Protein AF-A0A7J2YMS9-F1 (afdb_monomer_lite)

Structure (mmCIF, N/CA/C/O backbone):
data_AF-A0A7J2YMS9-F1
#
_entry.id   AF-A0A7J2YMS9-F1
#
loop_
_atom_site.group_PDB
_atom_site.id
_atom_site.type_symbol
_atom_site.label_atom_id
_atom_site.label_alt_id
_atom_site.label_comp_id
_atom_site.label_asym_id
_atom_site.label_entity_id
_atom_site.label_seq_id
_atom_site.pdbx_PDB_ins_code
_atom_site.Cartn_x
_atom_site.Cartn_y
_atom_site.Cartn_z
_atom_site.occupancy
_atom_site.B_iso_or_equiv
_atom_site.auth_seq_id
_atom_site.auth_comp_id
_atom_site.auth_asym_id
_atom_site.auth_atom_id
_atom_site.pdbx_PDB_model_num
ATOM 1 N N . MET A 1 1 ? 7.167 8.907 -33.350 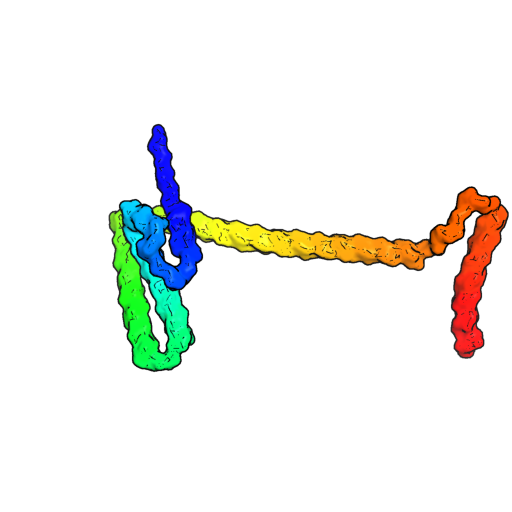1.00 38.47 1 MET A N 1
ATOM 2 C CA . MET A 1 1 ? 6.915 8.055 -32.159 1.00 38.47 1 MET A CA 1
ATOM 3 C C . MET A 1 1 ? 6.344 8.908 -31.026 1.00 38.47 1 MET A C 1
ATOM 5 O O . MET A 1 1 ? 7.063 9.754 -30.510 1.00 38.47 1 MET A O 1
ATOM 9 N N . LYS A 1 2 ? 5.068 8.740 -30.644 1.00 42.47 2 LYS A N 1
ATOM 10 C CA . LYS A 1 2 ? 4.496 9.436 -29.474 1.00 42.47 2 LYS A CA 1
ATOM 11 C C . LYS A 1 2 ? 5.100 8.821 -28.206 1.00 42.47 2 LYS A C 1
ATOM 13 O O . LYS A 1 2 ? 4.935 7.622 -27.982 1.00 42.47 2 LYS A O 1
ATOM 18 N N . ARG A 1 3 ? 5.837 9.604 -27.408 1.00 52.44 3 ARG A N 1
ATOM 19 C CA . ARG A 1 3 ? 6.336 9.159 -26.096 1.00 52.44 3 ARG A CA 1
ATOM 20 C C . ARG A 1 3 ? 5.114 8.767 -25.264 1.00 52.44 3 ARG A C 1
ATOM 22 O O . ARG A 1 3 ? 4.264 9.612 -25.010 1.00 52.44 3 ARG A O 1
ATOM 29 N N . LYS A 1 4 ? 4.982 7.490 -24.897 1.00 66.75 4 LYS A N 1
ATOM 30 C CA . LYS A 1 4 ? 3.948 7.070 -23.945 1.00 66.75 4 LYS A CA 1
ATOM 31 C C . LYS A 1 4 ? 4.252 7.778 -22.625 1.00 66.75 4 LYS A C 1
ATOM 33 O O . LYS A 1 4 ? 5.287 7.501 -22.024 1.00 66.75 4 LYS A O 1
ATOM 38 N N . THR A 1 5 ? 3.401 8.717 -22.223 1.00 75.62 5 THR A N 1
ATOM 39 C CA . THR A 1 5 ? 3.520 9.411 -20.938 1.00 75.62 5 THR A CA 1
ATOM 40 C C . THR A 1 5 ? 3.485 8.369 -19.819 1.00 75.62 5 THR A C 1
ATOM 42 O O . THR A 1 5 ? 2.554 7.568 -19.739 1.00 75.62 5 THR A O 1
ATOM 45 N N . ASP A 1 6 ? 4.532 8.317 -18.993 1.00 86.12 6 ASP A N 1
ATOM 46 C CA . ASP A 1 6 ? 4.606 7.389 -17.863 1.00 86.12 6 ASP A CA 1
ATOM 47 C C . ASP A 1 6 ? 3.892 8.002 -16.656 1.00 86.12 6 ASP A C 1
ATOM 49 O O . ASP A 1 6 ? 4.367 8.975 -16.073 1.00 86.12 6 ASP A O 1
ATOM 53 N N . TYR A 1 7 ? 2.751 7.427 -16.272 1.00 90.12 7 TYR A N 1
ATOM 54 C CA . TYR A 1 7 ? 1.953 7.912 -15.141 1.00 90.12 7 TYR A CA 1
ATOM 55 C C . TYR A 1 7 ? 2.359 7.294 -13.791 1.00 90.12 7 TYR A C 1
ATOM 57 O O . TYR A 1 7 ? 1.816 7.649 -12.742 1.00 90.12 7 TYR A O 1
ATOM 65 N N . TYR A 1 8 ? 3.339 6.384 -13.785 1.00 91.25 8 TYR A N 1
ATOM 66 C CA . TYR A 1 8 ? 3.826 5.751 -12.561 1.00 91.25 8 TYR A CA 1
ATOM 67 C C . TYR A 1 8 ? 4.356 6.734 -11.496 1.00 91.25 8 TYR A C 1
ATOM 69 O O . TYR A 1 8 ? 4.088 6.497 -10.315 1.00 91.25 8 TYR A O 1
ATOM 77 N N . PRO A 1 9 ? 5.078 7.826 -11.831 1.00 91.38 9 PRO A N 1
ATOM 78 C CA . PRO A 1 9 ? 5.561 8.771 -10.824 1.00 91.38 9 PRO A CA 1
ATOM 79 C C . PRO A 1 9 ? 4.428 9.386 -9.991 1.00 91.38 9 PRO A C 1
ATOM 81 O O . PRO A 1 9 ? 4.552 9.470 -8.769 1.00 91.38 9 PRO A O 1
ATOM 84 N N . TYR A 1 10 ? 3.304 9.730 -10.629 1.00 91.38 10 TYR A N 1
ATOM 85 C CA . TYR A 1 10 ? 2.108 10.256 -9.961 1.00 91.38 10 TYR A CA 1
ATOM 86 C C . TYR A 1 10 ? 1.499 9.208 -9.023 1.00 91.38 10 TYR A C 1
ATOM 88 O O . TYR A 1 10 ? 1.282 9.476 -7.842 1.00 91.38 10 TYR A O 1
ATOM 96 N N . TYR A 1 11 ? 1.345 7.967 -9.503 1.00 91.00 11 TYR A N 1
ATOM 97 C CA . TYR A 1 11 ? 0.901 6.837 -8.679 1.00 91.00 11 TYR A CA 1
ATOM 98 C C . TYR A 1 11 ? 1.803 6.618 -7.451 1.00 91.00 11 TYR A C 1
ATOM 100 O O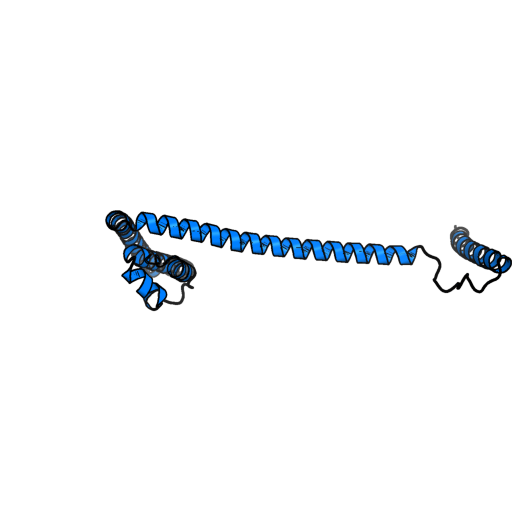 . TYR A 1 11 ? 1.316 6.443 -6.330 1.00 91.00 11 TYR A O 1
ATOM 108 N N . LYS A 1 12 ? 3.130 6.632 -7.644 1.00 91.56 12 LYS A N 1
ATOM 109 C CA . LYS A 1 12 ? 4.118 6.418 -6.576 1.00 91.56 12 LYS A CA 1
ATOM 110 C C . LYS A 1 12 ? 4.024 7.510 -5.513 1.00 91.56 12 LYS A C 1
ATOM 112 O O . LYS A 1 12 ? 4.019 7.182 -4.328 1.00 91.56 12 LYS A O 1
ATOM 117 N N . LYS A 1 13 ? 3.934 8.777 -5.929 1.00 90.81 13 LYS A N 1
ATOM 118 C CA . LYS A 1 13 ? 3.797 9.925 -5.023 1.00 90.81 13 LYS A CA 1
ATOM 119 C C . LYS A 1 13 ? 2.515 9.842 -4.197 1.00 90.81 13 LYS A C 1
ATOM 121 O O . LYS A 1 13 ? 2.601 9.865 -2.974 1.00 90.81 13 LYS A O 1
ATOM 126 N N . LEU A 1 14 ? 1.364 9.620 -4.836 1.00 89.94 14 LEU A N 1
ATOM 127 C CA . LEU A 1 14 ? 0.078 9.502 -4.136 1.00 89.94 14 LEU A CA 1
ATOM 128 C C . LEU A 1 14 ? 0.049 8.328 -3.152 1.00 89.94 14 LEU A C 1
ATOM 130 O O . LEU A 1 14 ? -0.497 8.437 -2.061 1.00 89.94 14 LEU A O 1
ATOM 134 N N . THR A 1 15 ? 0.681 7.205 -3.503 1.00 87.81 15 THR A N 1
ATOM 135 C CA . THR A 1 15 ? 0.732 6.029 -2.619 1.00 87.81 15 THR A CA 1
ATOM 136 C C . THR A 1 15 ? 1.608 6.260 -1.379 1.00 87.81 15 THR A C 1
ATOM 138 O O . THR A 1 15 ? 1.362 5.647 -0.338 1.00 87.81 15 THR A O 1
ATOM 141 N N . LYS A 1 16 ? 2.634 7.118 -1.484 1.00 86.50 16 LYS A N 1
ATOM 142 C CA . LYS A 1 16 ? 3.537 7.484 -0.378 1.00 86.50 16 LYS A CA 1
ATOM 143 C C . LYS A 1 16 ? 3.064 8.706 0.418 1.00 86.50 16 LYS A C 1
ATOM 145 O O . LYS A 1 16 ? 3.671 9.005 1.441 1.00 86.50 16 LYS A O 1
ATOM 150 N N . MET A 1 17 ? 2.031 9.408 -0.043 1.00 83.31 17 MET A N 1
ATOM 151 C CA . MET A 1 17 ? 1.557 10.638 0.582 1.00 83.31 17 MET A CA 1
ATOM 152 C C . MET A 1 17 ? 1.066 10.379 2.012 1.00 83.31 17 MET A C 1
ATOM 154 O O . MET A 1 17 ? 0.408 9.373 2.295 1.00 83.31 17 MET A O 1
ATOM 158 N N . THR A 1 18 ? 1.429 11.280 2.923 1.00 74.19 18 THR A N 1
ATOM 159 C CA . THR A 1 18 ? 1.058 11.215 4.339 1.00 74.19 18 THR A CA 1
ATOM 160 C C . THR A 1 18 ? -0.454 11.376 4.508 1.00 74.19 18 THR A C 1
ATOM 162 O O . THR A 1 18 ? -1.086 12.136 3.779 1.00 74.19 18 THR A O 1
ATOM 165 N N . LEU A 1 19 ? -1.030 10.692 5.503 1.00 73.31 19 LEU A N 1
ATOM 166 C CA . LEU A 1 19 ? -2.477 10.653 5.780 1.00 73.31 19 LEU A CA 1
ATOM 167 C C . LEU A 1 19 ? -3.101 12.008 6.167 1.00 73.31 19 LEU A C 1
ATOM 169 O O . LEU A 1 19 ? -4.320 12.092 6.302 1.00 73.31 19 LEU A O 1
ATOM 173 N N . GLU A 1 20 ? -2.281 13.033 6.391 1.00 70.12 20 GLU A N 1
ATOM 174 C CA . GLU A 1 20 ? -2.711 14.356 6.852 1.00 70.12 20 GLU A CA 1
ATOM 175 C C . GLU A 1 20 ? -3.385 15.179 5.756 1.00 70.12 20 GLU A C 1
ATOM 177 O O . GLU A 1 20 ? -4.313 15.929 6.049 1.00 70.12 20 GLU A O 1
ATOM 182 N N . LYS A 1 21 ? -2.957 15.023 4.498 1.00 73.06 21 LYS A N 1
ATOM 183 C CA . LYS A 1 21 ? -3.503 15.787 3.374 1.00 73.06 21 LYS A CA 1
ATOM 184 C C . LYS A 1 21 ? -4.469 14.929 2.558 1.00 73.06 21 LYS A C 1
ATOM 186 O O . LYS A 1 21 ? -4.114 13.797 2.206 1.00 73.06 21 LYS A O 1
ATOM 191 N N . PRO A 1 22 ? -5.676 15.428 2.242 1.00 76.75 22 PRO A N 1
ATOM 192 C CA . PRO A 1 22 ? -6.580 14.717 1.356 1.00 76.75 22 PRO A CA 1
ATOM 193 C C . PRO A 1 22 ? -5.929 14.599 -0.034 1.00 76.75 22 PRO A C 1
ATOM 195 O O . PRO A 1 22 ? -5.393 15.577 -0.555 1.00 76.75 22 PRO A O 1
ATOM 198 N N . PRO A 1 23 ? -5.943 13.407 -0.655 1.00 77.06 23 PRO A N 1
ATOM 199 C CA . PRO A 1 23 ? -5.254 13.191 -1.923 1.00 77.06 23 PRO A CA 1
ATOM 200 C C . PRO A 1 23 ? -5.847 14.010 -3.078 1.00 77.06 23 PRO A C 1
ATOM 202 O O . PRO A 1 23 ? -5.141 14.252 -4.044 1.00 77.06 23 PRO A O 1
ATOM 205 N N . GLU A 1 24 ? -7.097 14.468 -2.976 1.00 79.69 24 GLU A N 1
ATOM 206 C CA . GLU A 1 24 ? -7.801 15.244 -4.012 1.00 79.69 24 GLU A CA 1
ATOM 207 C C . GLU A 1 24 ? -7.172 16.611 -4.302 1.00 79.69 24 GLU A C 1
ATOM 209 O O . GLU A 1 24 ? -7.251 17.114 -5.422 1.00 79.69 24 GLU A O 1
ATOM 214 N N . GLU A 1 25 ? -6.522 17.200 -3.299 1.00 80.69 25 GLU A N 1
ATOM 215 C CA . GLU A 1 25 ? -5.866 18.502 -3.419 1.00 80.69 25 GLU A CA 1
ATOM 216 C C . GLU A 1 25 ? -4.529 18.410 -4.164 1.00 80.69 25 GLU A C 1
ATOM 218 O O . GLU A 1 25 ? -4.022 19.420 -4.651 1.00 80.69 25 GLU A O 1
ATOM 223 N N . ALA A 1 26 ? -3.955 17.208 -4.283 1.00 86.12 26 ALA A N 1
ATOM 224 C CA . ALA A 1 26 ? -2.677 17.005 -4.946 1.00 86.12 26 ALA A CA 1
ATOM 225 C C . ALA A 1 26 ? -2.816 17.108 -6.471 1.00 86.12 26 ALA A C 1
ATOM 227 O O . ALA A 1 26 ? -3.663 16.455 -7.086 1.00 86.12 26 ALA A O 1
ATOM 228 N N . ASP A 1 27 ? -1.917 17.847 -7.116 1.00 88.50 27 ASP A N 1
ATOM 229 C CA . ASP A 1 27 ? -1.880 17.920 -8.580 1.00 88.50 27 ASP A CA 1
ATOM 230 C C . ASP A 1 27 ? -1.601 16.548 -9.204 1.00 88.50 27 ASP A C 1
ATOM 232 O O . ASP A 1 27 ? -2.134 16.214 -10.264 1.00 88.50 27 ASP A O 1
ATOM 236 N N . GLU A 1 28 ? -0.851 15.689 -8.503 1.00 89.81 28 GLU A N 1
ATOM 237 C CA . GLU A 1 28 ? -0.659 14.304 -8.916 1.00 89.81 28 GLU A CA 1
ATOM 238 C C . GLU A 1 28 ? -1.969 13.515 -8.997 1.00 89.81 28 GLU A C 1
ATOM 240 O O . GLU A 1 28 ? -2.093 12.640 -9.858 1.00 89.81 28 GLU A O 1
ATOM 245 N N . TYR A 1 29 ? -2.941 13.816 -8.132 1.00 90.88 29 TYR A N 1
ATOM 246 C CA . TYR A 1 29 ? -4.256 13.183 -8.169 1.00 90.88 29 TYR A CA 1
ATOM 247 C C . TYR A 1 29 ? -5.045 13.646 -9.378 1.00 90.88 29 TYR A C 1
ATOM 249 O O . TYR A 1 29 ? -5.560 12.801 -10.099 1.00 90.88 29 TYR A O 1
ATOM 257 N N . LYS A 1 30 ? -5.078 14.952 -9.658 1.00 91.81 30 LYS A N 1
ATOM 258 C CA . LYS A 1 30 ? -5.791 15.502 -10.822 1.00 91.81 30 LYS A CA 1
ATOM 259 C C . LYS A 1 30 ? -5.281 14.892 -12.127 1.00 91.81 30 LYS A C 1
ATOM 261 O O . LYS A 1 30 ? -6.071 14.414 -12.938 1.00 91.81 30 LYS A O 1
ATOM 266 N N . VAL A 1 31 ? -3.959 14.832 -12.295 1.00 91.69 31 VAL A N 1
ATOM 267 C CA . VAL A 1 31 ? -3.331 14.244 -13.489 1.00 91.69 31 VAL A CA 1
ATOM 268 C C . VAL A 1 31 ? -3.621 12.746 -13.589 1.00 91.69 31 VAL A C 1
ATOM 270 O O . VAL A 1 31 ? -3.938 12.246 -14.671 1.00 91.69 31 VAL A O 1
ATOM 273 N N . LEU A 1 32 ? -3.537 12.008 -12.477 1.00 91.44 32 LEU A N 1
ATOM 274 C CA . LEU A 1 32 ? -3.824 10.575 -12.489 1.00 91.44 32 LEU A CA 1
ATOM 275 C C . LEU A 1 32 ? -5.312 10.299 -12.732 1.00 91.44 32 LEU A C 1
ATOM 277 O O . LEU A 1 32 ? -5.627 9.389 -13.487 1.00 91.44 32 LEU A O 1
ATOM 281 N N . PHE A 1 33 ? -6.209 11.095 -12.155 1.00 93.00 33 PHE A N 1
ATOM 282 C CA . PHE A 1 33 ? -7.658 10.962 -12.289 1.00 93.00 33 PHE A CA 1
ATOM 283 C C . PHE A 1 33 ? -8.130 11.196 -13.725 1.00 93.00 33 PHE A C 1
ATOM 285 O O . PHE A 1 33 ? -8.978 10.460 -14.211 1.00 93.00 33 PHE A O 1
ATOM 292 N N . GLN A 1 34 ? -7.535 12.156 -14.439 1.00 92.31 34 GLN A N 1
ATOM 293 C CA . GLN A 1 34 ? -7.854 12.401 -15.851 1.00 92.31 34 GLN A CA 1
ATOM 294 C C . GLN A 1 34 ? -7.561 11.199 -16.762 1.00 92.31 34 GLN A C 1
ATOM 296 O O . GLN A 1 34 ? -8.220 11.030 -17.782 1.00 92.31 34 GLN A O 1
ATOM 301 N N . ASN A 1 35 ? -6.561 10.381 -16.419 1.00 91.00 35 ASN A N 1
ATOM 302 C CA . ASN A 1 35 ? -6.080 9.295 -17.281 1.00 91.00 35 ASN A CA 1
ATOM 303 C C . ASN A 1 35 ? -6.480 7.899 -16.776 1.00 91.00 35 ASN A C 1
ATOM 305 O O . ASN A 1 35 ? -6.650 6.982 -17.574 1.00 91.00 35 ASN A O 1
ATOM 309 N N . TYR A 1 36 ? -6.595 7.740 -15.458 1.00 91.94 36 TYR A N 1
ATOM 310 C CA . TYR A 1 36 ? -6.933 6.503 -14.756 1.00 91.94 36 TYR A CA 1
ATOM 311 C C . TYR A 1 36 ? -7.843 6.809 -13.548 1.00 91.94 36 TYR A C 1
ATOM 313 O O . TYR A 1 36 ? -7.398 6.703 -12.392 1.00 91.94 36 TYR A O 1
ATOM 321 N N . PRO A 1 37 ? -9.097 7.239 -13.786 1.00 92.56 37 PRO A N 1
ATOM 322 C CA . PRO A 1 37 ? -10.027 7.657 -12.737 1.00 92.56 37 PRO A CA 1
ATOM 323 C C . PRO A 1 37 ? -10.260 6.579 -11.675 1.00 92.56 37 PRO A C 1
ATOM 325 O O . PRO A 1 37 ? -10.228 6.880 -10.480 1.00 92.56 37 PRO A O 1
ATOM 328 N N . CYS A 1 38 ? -10.407 5.310 -12.068 1.00 93.06 38 CYS A N 1
ATOM 329 C CA . CYS A 1 38 ? -10.688 4.238 -11.110 1.00 93.06 38 CYS A CA 1
ATOM 330 C C . CYS A 1 38 ? -9.454 3.887 -10.258 1.00 93.06 38 CYS A C 1
ATOM 332 O O . CYS A 1 38 ? -9.560 3.495 -9.087 1.00 93.06 38 CYS A O 1
ATOM 334 N N . ILE A 1 39 ? -8.240 4.006 -10.811 1.00 92.81 39 ILE A N 1
ATOM 335 C CA . ILE A 1 39 ? -7.000 3.899 -10.026 1.00 92.81 39 ILE A CA 1
ATOM 336 C C . ILE A 1 39 ? -6.914 5.039 -9.011 1.00 92.81 39 ILE A C 1
ATOM 338 O O . ILE A 1 39 ? -6.628 4.758 -7.843 1.00 92.81 39 ILE A O 1
ATOM 342 N N . ALA A 1 40 ? -7.165 6.280 -9.430 1.00 92.69 40 ALA A N 1
ATOM 343 C CA . ALA A 1 40 ? -7.102 7.452 -8.562 1.00 92.69 40 ALA A CA 1
ATOM 344 C C . ALA A 1 40 ? -8.105 7.354 -7.397 1.00 92.69 40 ALA A C 1
ATOM 346 O O . ALA A 1 40 ? -7.695 7.417 -6.234 1.00 92.69 40 ALA A O 1
ATOM 347 N N . GLU A 1 41 ? -9.378 7.063 -7.680 1.00 93.81 41 GLU A N 1
ATOM 348 C CA . GLU A 1 41 ? -10.412 6.874 -6.650 1.00 93.81 41 GLU A CA 1
ATOM 349 C C . GLU A 1 41 ? -10.075 5.720 -5.700 1.00 93.81 41 GLU A C 1
ATOM 351 O O . GLU A 1 41 ? -10.159 5.830 -4.475 1.00 93.81 41 GLU A O 1
ATOM 356 N N . SER A 1 42 ? -9.556 4.610 -6.224 1.00 93.25 42 SER A N 1
ATOM 357 C CA . SER A 1 42 ? -9.120 3.513 -5.362 1.00 93.25 42 SER A CA 1
ATOM 358 C C . SER A 1 42 ? -7.962 3.882 -4.430 1.00 93.25 42 SER A C 1
ATOM 360 O O . SER A 1 42 ? -7.858 3.291 -3.350 1.00 93.25 42 SER A O 1
ATOM 362 N N . ILE A 1 43 ? -7.068 4.792 -4.827 1.00 92.38 43 ILE A N 1
ATOM 363 C CA . ILE A 1 43 ? -6.007 5.299 -3.946 1.00 92.38 43 ILE A CA 1
ATOM 364 C C . ILE A 1 43 ? -6.627 6.152 -2.842 1.00 92.38 43 ILE A C 1
ATOM 366 O O . ILE A 1 43 ? -6.353 5.892 -1.670 1.00 92.38 43 ILE A O 1
ATOM 370 N N . LYS A 1 44 ? -7.517 7.085 -3.195 1.00 92.62 44 LYS A N 1
ATOM 371 C CA . LYS A 1 44 ? -8.254 7.925 -2.243 1.00 92.62 44 LYS A CA 1
ATOM 372 C C . LYS A 1 44 ? -8.987 7.094 -1.189 1.00 92.62 44 LYS A C 1
ATOM 374 O O . LYS A 1 44 ? -8.722 7.250 0.003 1.00 92.62 44 LYS A O 1
ATOM 379 N N . LEU A 1 45 ? -9.797 6.127 -1.618 1.00 93.44 45 LEU A N 1
ATOM 380 C CA . LEU A 1 45 ? -10.547 5.241 -0.720 1.00 93.44 45 LEU A CA 1
ATOM 381 C C . LEU A 1 45 ? -9.632 4.427 0.213 1.00 93.44 45 LEU A C 1
ATOM 383 O O . LEU A 1 45 ? -9.962 4.187 1.375 1.00 93.44 45 LEU A O 1
ATOM 387 N N . LYS A 1 46 ? -8.452 3.999 -0.258 1.00 92.75 46 LYS A N 1
ATOM 388 C CA . LYS A 1 46 ? -7.467 3.306 0.595 1.00 92.75 46 LYS A CA 1
ATOM 389 C C . LYS A 1 46 ? -6.837 4.239 1.626 1.00 92.75 46 LYS A C 1
ATOM 391 O O . LYS A 1 46 ? -6.585 3.801 2.748 1.00 92.75 46 LYS A O 1
ATOM 396 N N . THR A 1 47 ? -6.562 5.486 1.260 1.00 91.50 47 THR A N 1
ATOM 397 C CA . THR A 1 47 ? -6.033 6.506 2.174 1.00 91.50 47 THR A CA 1
ATOM 398 C C . THR A 1 47 ? -7.055 6.835 3.258 1.00 91.50 47 THR A C 1
ATOM 400 O O . THR A 1 47 ? -6.723 6.815 4.443 1.00 91.50 47 THR A O 1
ATOM 403 N N . GLU A 1 48 ? -8.319 7.018 2.883 1.00 92.00 48 GLU A N 1
ATOM 404 C CA . GLU A 1 48 ? -9.411 7.255 3.829 1.00 92.00 48 GLU A CA 1
ATOM 405 C C . GLU A 1 48 ? -9.623 6.062 4.772 1.00 92.00 48 GLU A C 1
ATOM 407 O O . GLU A 1 48 ? -9.713 6.228 5.989 1.00 92.00 48 GLU A O 1
ATOM 412 N N . MET A 1 49 ? -9.571 4.835 4.244 1.00 93.44 49 MET A N 1
ATOM 413 C CA . MET A 1 49 ? -9.609 3.620 5.058 1.00 93.44 49 MET A CA 1
ATOM 414 C C . MET A 1 49 ? -8.469 3.571 6.088 1.00 93.44 49 MET A C 1
ATOM 416 O O . MET A 1 49 ? -8.679 3.163 7.231 1.00 93.44 49 MET A O 1
ATOM 420 N N . LYS A 1 50 ? -7.246 3.975 5.721 1.00 92.31 50 LYS A N 1
ATOM 421 C CA . LYS A 1 50 ? -6.127 4.065 6.674 1.00 92.31 50 LYS A CA 1
ATOM 422 C C . LYS A 1 50 ? -6.387 5.128 7.745 1.00 92.31 50 LYS A C 1
ATOM 424 O O . LYS A 1 50 ? -6.181 4.846 8.921 1.00 92.31 50 LYS A O 1
ATOM 429 N N . ARG A 1 51 ? -6.903 6.302 7.363 1.00 91.62 51 ARG A N 1
ATOM 430 C CA . ARG A 1 51 ? -7.271 7.376 8.302 1.00 91.62 51 ARG A CA 1
ATOM 431 C C . ARG A 1 51 ? -8.329 6.914 9.308 1.00 91.62 51 ARG A C 1
ATOM 433 O O . ARG A 1 51 ? -8.174 7.150 10.504 1.00 91.62 51 ARG A O 1
ATOM 440 N N . LEU A 1 52 ? -9.369 6.214 8.851 1.00 92.38 52 LEU A N 1
ATOM 441 C CA . LEU A 1 52 ? -10.391 5.643 9.734 1.00 92.38 52 LEU A CA 1
ATOM 442 C C . LEU A 1 52 ? -9.825 4.560 10.658 1.00 92.38 52 LEU A C 1
ATOM 444 O O . LEU A 1 52 ? -10.211 4.513 11.822 1.00 92.38 52 LEU A O 1
ATOM 448 N N . ASN A 1 53 ? -8.888 3.730 10.185 1.00 92.94 53 ASN A N 1
ATOM 449 C CA . ASN A 1 53 ? -8.205 2.754 11.040 1.00 92.94 53 ASN A CA 1
ATOM 450 C C . ASN A 1 53 ? -7.401 3.427 12.161 1.00 92.94 53 ASN A C 1
ATOM 452 O O . ASN A 1 53 ? -7.486 2.987 13.304 1.00 92.94 53 ASN A O 1
ATOM 456 N N . GLU A 1 54 ? -6.656 4.496 11.868 1.00 91.94 54 GLU A N 1
ATOM 457 C CA . GLU A 1 54 ? -5.936 5.253 12.904 1.00 91.94 54 GLU A CA 1
ATOM 458 C C . GLU A 1 54 ? -6.907 5.935 13.879 1.00 91.94 54 GLU A C 1
ATOM 460 O O . GLU A 1 54 ? -6.734 5.841 15.094 1.00 91.94 54 GLU A O 1
ATOM 465 N N . LYS A 1 55 ? -8.006 6.514 13.375 1.00 90.94 55 LYS A N 1
ATOM 466 C CA . LYS A 1 55 ? -9.071 7.080 14.220 1.00 90.94 55 LYS A CA 1
ATOM 467 C C . LYS A 1 55 ? -9.717 6.020 15.124 1.00 90.94 55 LYS A C 1
ATOM 469 O O . LYS A 1 55 ? -10.028 6.292 16.278 1.00 90.94 55 LYS A O 1
ATOM 474 N N . MET A 1 56 ? -9.894 4.794 14.633 1.00 92.12 56 MET A N 1
ATOM 475 C CA . MET A 1 56 ? -10.459 3.686 15.411 1.00 92.12 56 MET A CA 1
ATOM 476 C C . MET A 1 56 ? -9.560 3.276 16.587 1.00 92.12 56 MET A C 1
ATOM 478 O O . MET A 1 56 ? -10.073 2.854 17.624 1.00 92.12 56 MET A O 1
ATOM 482 N N . LYS A 1 57 ? -8.232 3.398 16.435 1.00 91.06 57 LYS A N 1
ATOM 483 C CA . LYS A 1 57 ? -7.262 3.115 17.504 1.00 91.06 57 LYS A CA 1
ATOM 484 C C . LYS A 1 57 ? -7.280 4.181 18.600 1.00 91.06 57 LYS A C 1
ATOM 486 O O . LYS A 1 57 ? -7.084 3.840 19.762 1.00 91.06 57 LYS A O 1
ATOM 491 N N . SER A 1 58 ? -7.502 5.449 18.246 1.00 90.56 58 SER A N 1
ATOM 492 C CA . SER A 1 58 ? -7.463 6.567 19.198 1.00 90.56 58 SER A CA 1
ATOM 493 C C . SER A 1 58 ? -8.784 6.799 19.937 1.00 90.56 58 SER A C 1
ATOM 495 O O . SER A 1 58 ? -8.782 7.221 21.094 1.00 90.56 58 SER A O 1
ATOM 497 N N . VAL A 1 59 ? -9.922 6.504 19.308 1.00 92.38 59 VAL A N 1
ATOM 498 C CA . VAL A 1 59 ? -11.246 6.690 19.914 1.00 92.38 59 VAL A CA 1
ATOM 499 C C . VAL A 1 59 ? -11.497 5.637 20.996 1.00 92.38 59 VAL A C 1
ATOM 501 O O . VAL A 1 59 ? -11.316 4.441 20.774 1.00 92.38 59 VAL A O 1
ATOM 504 N N . LYS A 1 60 ? -11.977 6.065 22.170 1.00 90.25 60 LYS A N 1
ATOM 505 C CA . LYS A 1 60 ? -12.410 5.167 23.260 1.00 90.25 60 LYS A CA 1
ATOM 506 C C . LYS A 1 60 ? -13.919 4.920 23.256 1.00 90.25 60 LYS A C 1
ATOM 508 O O . LYS A 1 60 ? -14.354 3.812 23.561 1.00 90.25 60 LYS A O 1
ATOM 513 N N . ASP A 1 61 ? -14.678 5.921 22.831 1.00 94.75 61 ASP A N 1
ATOM 514 C CA . ASP A 1 61 ? -16.134 5.954 22.867 1.00 94.75 61 ASP A CA 1
ATOM 515 C C . ASP A 1 61 ? -16.810 4.950 21.904 1.00 94.75 61 ASP A C 1
ATOM 517 O O . ASP A 1 61 ? -16.440 4.811 20.733 1.00 94.75 61 ASP A O 1
ATOM 521 N N . ARG A 1 62 ? -17.813 4.223 22.412 1.00 90.19 62 ARG A N 1
ATOM 522 C CA . ARG A 1 62 ? -1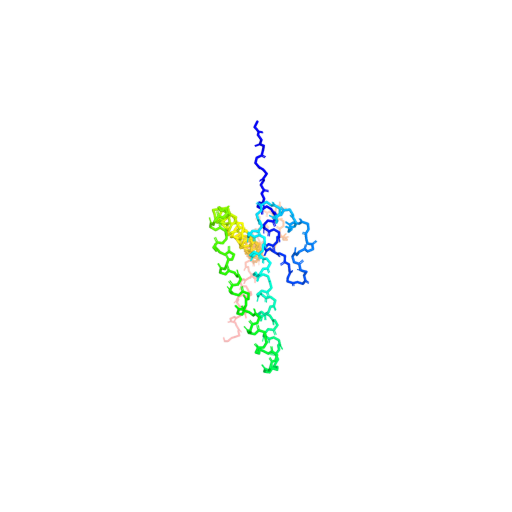8.462 3.092 21.724 1.00 90.19 62 ARG A CA 1
ATOM 523 C C . ARG A 1 62 ? -19.355 3.527 20.549 1.00 90.19 62 ARG A C 1
ATOM 525 O O . ARG A 1 62 ? -19.186 2.944 19.473 1.00 90.19 62 ARG A O 1
ATOM 532 N N . PRO A 1 63 ? -20.266 4.513 20.679 1.00 91.62 63 PRO A N 1
ATOM 533 C CA . PRO A 1 63 ? -21.034 5.031 19.547 1.00 91.62 63 PRO A CA 1
ATOM 534 C C . PRO A 1 63 ? -20.138 5.578 18.431 1.00 91.62 63 PRO A C 1
ATOM 536 O O . PRO A 1 63 ? -20.333 5.223 17.266 1.00 91.62 63 PRO A O 1
ATOM 539 N N . THR A 1 64 ? -19.088 6.329 18.770 1.00 90.94 64 THR A N 1
ATOM 540 C CA . THR A 1 64 ? -18.131 6.836 17.773 1.00 90.94 64 THR A CA 1
ATOM 541 C C . THR A 1 64 ? -17.403 5.697 17.039 1.00 90.94 64 THR A C 1
ATOM 543 O O . THR A 1 64 ? -17.275 5.722 15.813 1.00 90.94 64 THR A O 1
ATOM 546 N N . LYS A 1 65 ? -16.991 4.630 17.743 1.00 92.62 65 LYS A N 1
ATOM 547 C CA . LYS A 1 65 ? -16.422 3.420 17.110 1.00 92.62 65 LYS A CA 1
ATOM 548 C C . LYS A 1 65 ? -17.395 2.735 16.154 1.00 92.62 65 LYS A C 1
ATOM 550 O O . LYS A 1 65 ? -16.985 2.262 15.093 1.00 92.62 65 LYS A O 1
ATOM 555 N N . PHE A 1 66 ? -18.674 2.654 16.518 1.00 94.06 66 PHE A N 1
ATOM 556 C CA . PHE A 1 66 ? -19.688 2.047 15.658 1.00 94.06 66 PHE A CA 1
ATOM 557 C C . PHE A 1 66 ? -19.876 2.844 14.361 1.00 94.06 66 PHE A C 1
ATOM 559 O O . PHE A 1 66 ? -19.900 2.253 13.279 1.00 94.06 66 PHE A O 1
ATOM 566 N N . GLN A 1 67 ? -19.919 4.177 14.451 1.00 94.56 67 GLN A N 1
ATOM 567 C CA . GLN A 1 67 ? -19.971 5.057 13.281 1.00 94.56 67 GLN A CA 1
ATOM 568 C C . GLN A 1 67 ? -18.749 4.862 12.374 1.00 94.56 67 GLN A C 1
ATOM 570 O O . GLN A 1 67 ? -18.910 4.623 11.179 1.00 94.56 67 GLN A O 1
ATOM 575 N N . ILE A 1 68 ? -17.536 4.848 12.941 1.00 94.06 68 ILE A N 1
ATOM 576 C CA . ILE A 1 68 ? -16.299 4.595 12.182 1.00 94.06 68 ILE A CA 1
ATOM 577 C C . ILE A 1 68 ? -16.366 3.240 11.466 1.00 94.06 68 ILE A C 1
ATOM 579 O O . ILE A 1 68 ? -16.059 3.151 10.279 1.00 94.06 68 ILE A O 1
ATOM 583 N N . LYS A 1 69 ? -16.829 2.184 12.146 1.00 94.44 69 LYS A N 1
ATOM 584 C CA . LYS A 1 69 ? -16.981 0.851 11.543 1.00 94.44 69 LYS A CA 1
ATOM 585 C C . LYS A 1 69 ? -17.983 0.850 10.383 1.00 94.44 69 LYS A C 1
ATOM 587 O O . LYS A 1 69 ? -17.750 0.173 9.379 1.00 94.44 69 LYS A O 1
ATOM 592 N N . ARG A 1 70 ? -19.079 1.607 10.495 1.00 95.81 70 ARG A N 1
ATOM 593 C CA . ARG A 1 70 ? -20.068 1.766 9.419 1.00 95.81 70 ARG A CA 1
ATOM 594 C C . ARG A 1 70 ? -19.449 2.449 8.199 1.00 95.81 70 ARG A C 1
ATOM 596 O O . ARG A 1 70 ? -19.611 1.937 7.093 1.00 95.81 70 ARG A O 1
ATOM 603 N N . GLU A 1 71 ? -18.695 3.527 8.398 1.00 96.00 71 GLU A N 1
ATOM 604 C CA . GLU A 1 71 ? -17.987 4.220 7.312 1.00 96.00 71 GLU A CA 1
ATOM 605 C C . GLU A 1 71 ? -16.931 3.323 6.652 1.00 96.00 71 GLU A C 1
ATOM 607 O O . GLU A 1 71 ? -16.907 3.180 5.430 1.00 96.00 71 GLU A O 1
ATOM 612 N N . MET A 1 72 ? -16.141 2.587 7.438 1.00 95.94 72 MET A N 1
ATOM 613 C CA . MET A 1 72 ? -15.197 1.602 6.897 1.00 95.94 72 MET A CA 1
ATOM 614 C C . MET A 1 72 ? -15.894 0.546 6.027 1.00 95.94 72 MET A C 1
ATOM 616 O O . MET A 1 72 ? -15.352 0.128 5.002 1.00 95.94 72 MET A O 1
ATOM 620 N N . ASN A 1 73 ? -17.091 0.094 6.411 1.00 96.50 73 ASN A N 1
ATOM 621 C CA . ASN A 1 73 ? -17.858 -0.865 5.617 1.00 96.50 73 ASN A CA 1
ATOM 622 C C . ASN A 1 73 ? -18.376 -0.257 4.305 1.00 96.50 73 ASN A C 1
ATOM 624 O O . ASN A 1 73 ? -18.315 -0.933 3.276 1.00 96.50 73 ASN A O 1
ATOM 628 N N . LYS A 1 74 ? -18.811 1.010 4.307 1.00 96.56 74 LYS A N 1
ATOM 629 C CA . LYS A 1 74 ? -19.169 1.732 3.074 1.00 96.56 74 LYS A CA 1
ATOM 630 C C . LYS A 1 74 ? -17.970 1.837 2.131 1.00 96.56 74 LYS A C 1
ATOM 632 O O . LYS A 1 74 ? -18.072 1.440 0.973 1.00 96.56 74 LYS A O 1
ATOM 637 N N . ILE A 1 75 ? -16.806 2.241 2.644 1.00 95.88 75 ILE A N 1
ATOM 638 C CA . ILE A 1 75 ? -15.570 2.330 1.853 1.00 95.88 75 ILE A CA 1
ATOM 639 C C . ILE A 1 75 ? -15.177 0.962 1.279 1.00 95.88 75 ILE A C 1
ATOM 641 O O . ILE A 1 75 ? -14.763 0.874 0.125 1.00 95.88 75 ILE A O 1
ATOM 645 N N . LYS A 1 76 ? -15.346 -0.139 2.029 1.00 96.25 76 LYS A N 1
ATOM 646 C CA . LYS A 1 76 ? -15.124 -1.498 1.489 1.00 96.25 76 LYS A CA 1
ATOM 647 C C . LYS A 1 76 ? -16.042 -1.806 0.310 1.00 96.25 76 LYS A C 1
ATOM 649 O O . LYS A 1 76 ? -15.581 -2.403 -0.660 1.00 96.25 76 LYS A O 1
ATOM 654 N N . ALA A 1 77 ? -17.318 -1.435 0.393 1.00 95.88 77 ALA A N 1
ATOM 655 C CA . ALA A 1 77 ? -18.260 -1.634 -0.704 1.00 95.88 77 ALA A CA 1
ATOM 656 C C . ALA A 1 77 ? -17.862 -0.803 -1.936 1.00 95.88 77 ALA A C 1
ATOM 658 O O . ALA A 1 77 ? -17.815 -1.340 -3.042 1.00 95.88 77 ALA A O 1
ATOM 659 N N . MET A 1 78 ? -17.469 0.459 -1.739 1.00 95.62 78 MET A N 1
ATOM 660 C CA . MET A 1 78 ? -16.963 1.318 -2.816 1.00 95.62 78 MET A CA 1
ATOM 661 C C . MET A 1 78 ? -15.691 0.748 -3.451 1.00 95.62 78 MET A C 1
ATOM 663 O O . MET A 1 78 ? -15.610 0.645 -4.667 1.00 95.62 78 MET A O 1
ATOM 667 N N . LEU A 1 79 ? -14.736 0.259 -2.655 1.00 94.44 79 LEU A N 1
ATOM 668 C CA . LEU A 1 79 ? -13.523 -0.386 -3.170 1.00 94.44 79 LEU A CA 1
A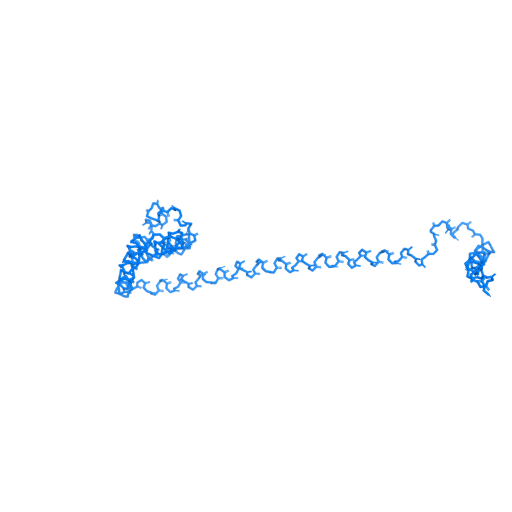TOM 669 C C . LEU A 1 79 ? -13.814 -1.641 -4.002 1.00 94.44 79 LEU A C 1
ATOM 671 O O . LEU A 1 79 ? -13.097 -1.907 -4.967 1.00 94.44 79 LEU A O 1
ATOM 675 N N . LYS A 1 80 ? -14.846 -2.418 -3.644 1.00 94.19 80 LYS A N 1
ATOM 676 C CA . LYS A 1 80 ? -15.297 -3.549 -4.468 1.00 94.19 80 LYS A CA 1
ATOM 677 C C . LYS A 1 80 ? -15.840 -3.058 -5.808 1.00 94.19 80 LYS A C 1
ATOM 679 O O . LYS A 1 80 ? -15.429 -3.585 -6.838 1.00 94.19 80 LYS A O 1
ATOM 684 N N . ARG A 1 81 ? -16.696 -2.031 -5.796 1.00 94.06 81 ARG A N 1
ATOM 685 C CA . ARG A 1 81 ? -17.236 -1.402 -7.011 1.00 94.06 81 ARG A CA 1
ATOM 686 C C . ARG A 1 81 ? -16.120 -0.869 -7.912 1.00 94.06 81 ARG A C 1
ATOM 688 O O . ARG A 1 81 ? -16.090 -1.214 -9.087 1.00 94.06 81 ARG A O 1
ATOM 695 N N . GLU A 1 82 ? -15.154 -0.143 -7.354 1.00 92.19 82 GLU A N 1
ATOM 696 C CA . GLU A 1 82 ? -13.974 0.335 -8.090 1.00 92.19 82 GLU A CA 1
ATOM 697 C C . GLU A 1 82 ? -13.145 -0.812 -8.673 1.00 92.19 82 GLU A C 1
ATOM 699 O O . GLU A 1 82 ? -12.594 -0.705 -9.765 1.00 92.19 82 GLU A O 1
ATOM 704 N N . GLY A 1 83 ? -13.061 -1.946 -7.973 1.00 90.62 83 GLY A N 1
ATOM 705 C CA . GLY A 1 83 ? -12.423 -3.152 -8.497 1.00 90.62 83 GLY A CA 1
ATOM 706 C C . GLY A 1 83 ? -13.064 -3.645 -9.796 1.00 90.62 83 GLY A C 1
ATOM 707 O O . GLY A 1 83 ? -12.341 -4.002 -10.726 1.00 90.62 83 GLY A O 1
ATOM 708 N N . ILE A 1 84 ? -14.397 -3.622 -9.866 1.00 93.56 84 ILE A N 1
ATOM 709 C CA . ILE A 1 84 ? -15.169 -3.997 -11.058 1.00 93.56 84 ILE A CA 1
ATOM 710 C C . ILE A 1 84 ? -14.977 -2.948 -12.157 1.00 93.56 84 ILE A C 1
ATOM 712 O O . ILE A 1 84 ? -14.639 -3.297 -13.286 1.00 93.56 84 ILE A O 1
ATOM 716 N N . LEU A 1 85 ? -15.098 -1.659 -11.824 1.00 92.06 85 LEU A N 1
ATOM 717 C CA . LEU A 1 85 ? -14.920 -0.567 -12.786 1.00 92.06 85 LEU A CA 1
ATOM 718 C C . LEU A 1 85 ? -13.531 -0.602 -13.438 1.00 92.06 85 LEU A C 1
ATOM 720 O O . LEU A 1 85 ? -13.418 -0.527 -14.656 1.00 92.06 85 LEU A O 1
ATOM 724 N N . LYS A 1 86 ? -12.469 -0.865 -12.674 1.00 92.50 86 LYS A N 1
ATOM 725 C CA . LYS A 1 86 ? -11.114 -1.044 -13.229 1.00 92.50 86 LYS A CA 1
ATOM 726 C C . LYS A 1 86 ? -10.994 -2.184 -14.230 1.00 92.50 86 LYS A C 1
ATOM 728 O O . LYS A 1 86 ? -10.107 -2.147 -15.083 1.00 92.50 86 LYS A O 1
ATOM 733 N N . GLN A 1 87 ? -11.780 -3.246 -14.070 1.00 91.44 87 GLN A N 1
ATOM 734 C CA . GLN A 1 87 ? -11.788 -4.347 -15.029 1.00 91.44 87 GLN A CA 1
ATOM 735 C C . GLN A 1 87 ? -12.486 -3.914 -16.316 1.00 91.44 87 GLN A C 1
ATOM 737 O O . GLN A 1 87 ? -11.927 -4.126 -17.388 1.00 91.44 87 GLN A O 1
ATOM 742 N N . LEU A 1 88 ? -13.632 -3.239 -16.195 1.00 91.19 88 LEU A N 1
ATOM 743 C CA . LEU A 1 88 ? -14.402 -2.720 -17.328 1.00 91.19 88 LEU A CA 1
ATOM 744 C C . LEU A 1 88 ? -13.620 -1.669 -18.131 1.00 91.19 88 LEU A C 1
ATOM 746 O O . LEU A 1 88 ? -13.566 -1.745 -19.353 1.00 91.19 88 LEU A O 1
ATOM 750 N N . HIS A 1 89 ? -12.937 -0.745 -17.453 1.00 88.62 89 HIS A N 1
ATOM 751 C CA . HIS A 1 89 ? -12.129 0.308 -18.080 1.00 88.62 89 HIS A CA 1
ATOM 752 C C . HIS A 1 89 ? -10.713 -0.149 -18.479 1.00 88.62 89 HIS A C 1
ATOM 754 O O . HIS A 1 89 ? -9.909 0.645 -18.960 1.00 88.62 89 HIS A O 1
ATOM 760 N N . GLY A 1 90 ? -10.349 -1.418 -18.253 1.00 88.56 90 GLY A N 1
ATOM 761 C CA . GLY A 1 90 ? -9.022 -1.953 -18.588 1.00 88.56 90 GLY A CA 1
ATOM 762 C C . GLY A 1 90 ? -7.865 -1.454 -17.704 1.00 88.56 90 GLY A C 1
ATOM 763 O O . GLY A 1 90 ? -6.733 -1.932 -17.835 1.00 88.56 90 GLY A O 1
ATOM 764 N N . GLU A 1 91 ? -8.131 -0.568 -16.742 1.00 91.94 91 GLU A N 1
ATOM 765 C CA . GLU A 1 91 ? -7.144 -0.015 -15.807 1.00 91.94 91 GLU A CA 1
ATOM 766 C C . GLU A 1 91 ? -6.515 -1.075 -14.890 1.00 91.94 91 GLU A C 1
ATOM 768 O O . GLU A 1 91 ? -5.412 -0.891 -14.373 1.00 91.94 91 GLU A O 1
ATOM 773 N N . SER A 1 92 ? -7.171 -2.228 -14.714 1.00 89.94 92 SER A N 1
ATOM 774 C CA . SER A 1 92 ? -6.674 -3.336 -13.887 1.00 89.94 92 SER A CA 1
ATOM 775 C C . SER A 1 92 ? -5.264 -3.795 -14.288 1.00 89.94 92 SER A C 1
ATOM 777 O O . SER A 1 92 ? -4.425 -4.076 -13.425 1.00 89.94 92 SER A O 1
ATOM 779 N N . LYS A 1 93 ? -4.965 -3.843 -15.595 1.00 91.50 93 LYS A N 1
ATOM 780 C CA . LYS A 1 93 ? -3.632 -4.223 -16.095 1.00 91.50 93 LYS A CA 1
ATOM 781 C C . LYS A 1 93 ? -2.589 -3.174 -15.709 1.00 91.50 93 LYS A C 1
ATOM 783 O O . LYS A 1 93 ? -1.520 -3.530 -15.212 1.00 91.50 93 LYS A O 1
ATOM 788 N N . GLN A 1 94 ? -2.930 -1.898 -15.860 1.00 91.31 94 GLN A N 1
ATOM 789 C CA . GLN A 1 94 ? -2.034 -0.795 -15.535 1.00 91.31 94 GLN A CA 1
ATOM 790 C C . GLN A 1 94 ? -1.766 -0.705 -14.027 1.00 91.31 94 GLN A C 1
ATOM 792 O O . GLN A 1 94 ? -0.613 -0.593 -13.611 1.00 91.31 94 GLN A O 1
ATOM 797 N N . GLU A 1 95 ? -2.794 -0.870 -13.188 1.00 92.25 95 GLU A N 1
ATOM 798 C CA . GLU A 1 95 ? -2.625 -0.889 -11.731 1.00 92.25 95 GLU A CA 1
ATOM 799 C C . GLU A 1 95 ? -1.696 -2.033 -11.290 1.00 92.25 95 GLU A C 1
ATOM 801 O O . GLU A 1 95 ? -0.882 -1.857 -10.382 1.00 92.25 95 GLU A O 1
ATOM 806 N N . LYS A 1 96 ? -1.772 -3.209 -11.932 1.00 92.38 96 LYS A N 1
ATOM 807 C CA . LYS A 1 96 ? -0.855 -4.330 -11.654 1.00 92.38 96 LYS A CA 1
ATOM 808 C C . LYS A 1 96 ? 0.594 -3.970 -11.984 1.00 92.38 96 LYS A C 1
ATOM 810 O O . LYS A 1 96 ? 1.479 -4.262 -11.177 1.00 92.38 96 LYS A O 1
ATOM 815 N N . VAL A 1 97 ? 0.839 -3.314 -13.120 1.00 93.31 97 VAL A N 1
ATOM 816 C CA . VAL A 1 97 ? 2.180 -2.842 -13.505 1.00 93.31 97 VAL A CA 1
ATOM 817 C C . VAL A 1 97 ? 2.703 -1.827 -12.489 1.00 93.31 97 VAL A C 1
ATOM 819 O O . VAL A 1 97 ? 3.805 -2.002 -11.963 1.00 93.31 97 VAL A O 1
ATOM 822 N N . PHE A 1 98 ? 1.896 -0.825 -12.133 1.00 93.31 98 PHE A N 1
ATOM 823 C CA . PHE A 1 98 ? 2.267 0.180 -11.135 1.00 93.31 98 PHE A CA 1
ATOM 824 C C . PHE A 1 98 ? 2.553 -0.436 -9.766 1.00 93.31 98 PHE A C 1
ATOM 826 O O . PHE A 1 98 ? 3.580 -0.135 -9.163 1.00 93.31 98 PHE A O 1
ATOM 833 N N . LYS A 1 99 ? 1.715 -1.364 -9.290 1.00 92.69 99 LYS A N 1
ATOM 834 C CA . LYS A 1 99 ? 1.945 -2.085 -8.027 1.00 92.69 99 LYS A CA 1
ATOM 835 C C . LYS A 1 99 ? 3.226 -2.907 -8.049 1.00 92.69 99 LYS A C 1
ATOM 837 O O . LYS A 1 99 ? 3.955 -2.907 -7.060 1.00 92.69 99 LYS A O 1
ATOM 842 N N . ARG A 1 100 ? 3.504 -3.617 -9.147 1.00 93.38 100 ARG A N 1
ATOM 843 C CA . ARG A 1 100 ? 4.734 -4.409 -9.285 1.00 93.38 100 ARG A CA 1
ATOM 844 C C . ARG A 1 100 ? 5.958 -3.503 -9.215 1.00 93.38 100 ARG A C 1
ATOM 846 O O . ARG A 1 100 ? 6.867 -3.782 -8.439 1.00 93.38 100 ARG A O 1
ATOM 853 N N . ARG A 1 101 ? 5.951 -2.401 -9.970 1.00 93.00 101 ARG A N 1
ATOM 854 C CA . ARG A 1 101 ? 7.043 -1.421 -9.972 1.00 93.00 101 ARG A CA 1
ATOM 855 C C . ARG A 1 101 ? 7.218 -0.771 -8.599 1.00 93.00 101 ARG A C 1
ATOM 857 O O . ARG A 1 101 ? 8.339 -0.700 -8.113 1.00 93.00 101 ARG A O 1
ATOM 864 N N . PHE A 1 102 ? 6.118 -0.435 -7.925 1.00 91.94 102 PHE A N 1
ATOM 865 C CA . PHE A 1 102 ? 6.141 0.098 -6.564 1.00 91.94 102 PHE A CA 1
ATOM 866 C C . PHE A 1 102 ? 6.782 -0.871 -5.568 1.00 91.94 102 PHE A C 1
ATOM 868 O O . PHE A 1 102 ? 7.652 -0.470 -4.807 1.00 91.94 102 PHE A O 1
ATOM 875 N N . ARG A 1 103 ? 6.413 -2.160 -5.603 1.00 90.69 103 ARG A N 1
ATOM 876 C CA . ARG A 1 103 ? 7.023 -3.185 -4.737 1.00 90.69 103 ARG A CA 1
ATOM 877 C C . ARG A 1 103 ? 8.521 -3.330 -4.985 1.00 90.69 103 ARG A C 1
ATOM 879 O O . ARG A 1 103 ? 9.276 -3.405 -4.024 1.00 90.69 103 ARG A O 1
ATOM 886 N N . ILE A 1 104 ? 8.940 -3.348 -6.252 1.00 90.38 104 ILE A N 1
ATOM 887 C CA . ILE A 1 104 ? 10.360 -3.421 -6.623 1.00 90.38 104 ILE A CA 1
ATOM 888 C C . ILE A 1 104 ? 11.109 -2.196 -6.093 1.00 90.38 104 ILE A C 1
ATOM 890 O O . ILE A 1 104 ? 12.164 -2.352 -5.486 1.00 90.38 104 ILE A O 1
ATOM 894 N N . ASP A 1 105 ? 10.563 -0.994 -6.279 1.00 88.62 105 ASP A N 1
ATOM 895 C CA . ASP A 1 105 ? 11.166 0.240 -5.773 1.00 88.62 105 ASP A CA 1
ATOM 896 C C . ASP A 1 105 ? 11.271 0.231 -4.243 1.00 88.62 105 ASP A C 1
ATOM 898 O O . ASP A 1 105 ? 12.336 0.520 -3.707 1.00 88.62 105 ASP A O 1
ATOM 902 N N . SER A 1 106 ? 10.207 -0.159 -3.535 1.00 85.81 106 SER A N 1
ATOM 903 C CA . SER A 1 106 ? 10.228 -0.285 -2.074 1.00 85.81 106 SER A CA 1
ATOM 904 C C . SER A 1 106 ? 11.255 -1.318 -1.604 1.00 85.81 106 SER A C 1
ATOM 906 O O . SER A 1 106 ? 11.993 -1.062 -0.658 1.00 85.81 106 SER A O 1
ATOM 908 N N . MET A 1 107 ? 11.359 -2.468 -2.275 1.00 85.81 107 MET A N 1
ATOM 909 C CA . MET A 1 107 ? 12.377 -3.476 -1.963 1.00 85.81 107 MET A CA 1
ATOM 910 C C . MET A 1 107 ? 13.792 -2.946 -2.197 1.00 85.81 107 MET A C 1
ATOM 912 O O . MET A 1 107 ? 14.658 -3.153 -1.353 1.00 85.81 107 MET A O 1
ATOM 916 N N . LYS A 1 108 ? 14.032 -2.225 -3.297 1.00 84.31 108 LYS A N 1
ATOM 917 C CA . LYS A 1 108 ? 15.328 -1.587 -3.567 1.00 84.31 108 LYS A CA 1
ATOM 918 C C . LYS A 1 108 ? 15.693 -0.568 -2.489 1.00 84.31 108 LYS A C 1
ATOM 920 O O . LYS A 1 108 ? 16.834 -0.572 -2.042 1.00 84.31 108 LYS A O 1
ATOM 925 N N . GLU A 1 109 ? 14.738 0.257 -2.058 1.00 81.25 109 GLU A N 1
ATOM 926 C CA . GLU A 1 109 ? 14.912 1.221 -0.962 1.00 81.25 109 GLU A CA 1
ATOM 927 C C . GLU A 1 109 ? 15.250 0.512 0.369 1.00 81.25 109 GLU A C 1
ATOM 929 O O . GLU A 1 109 ? 16.144 0.944 1.094 1.00 81.25 109 GLU A O 1
ATOM 934 N N . HIS A 1 110 ? 14.609 -0.622 0.673 1.00 76.12 110 HIS A N 1
ATOM 935 C CA . HIS A 1 110 ? 14.922 -1.409 1.873 1.00 76.12 110 HIS A CA 1
ATOM 936 C C . HIS A 1 110 ? 16.282 -2.118 1.798 1.00 76.12 110 HIS A C 1
ATOM 938 O O . HIS A 1 110 ? 17.034 -2.126 2.774 1.00 76.12 110 HIS A O 1
ATOM 944 N N . VAL A 1 111 ? 16.618 -2.716 0.654 1.00 77.06 111 VAL A N 1
ATOM 945 C CA . VAL A 1 111 ? 17.888 -3.430 0.461 1.00 77.06 111 VAL A CA 1
ATOM 946 C C . VAL A 1 111 ? 19.062 -2.454 0.466 1.00 77.06 111 VAL A C 1
ATOM 948 O O . VAL A 1 111 ? 20.068 -2.733 1.115 1.00 77.06 111 VAL A O 1
ATOM 951 N N . SER A 1 112 ? 18.939 -1.290 -0.178 1.00 71.19 112 SER A N 1
ATOM 952 C CA . SER A 1 112 ? 19.989 -0.266 -0.152 1.00 71.19 112 SER A CA 1
ATOM 953 C C . SER A 1 112 ? 20.243 0.242 1.269 1.00 71.19 112 SER A C 1
ATOM 955 O O . SER A 1 112 ? 21.399 0.340 1.682 1.00 71.19 112 SER A O 1
ATOM 957 N N . PHE A 1 113 ? 19.186 0.459 2.056 1.00 69.44 113 PHE A N 1
ATOM 958 C CA . PHE A 1 113 ? 19.305 0.835 3.463 1.00 69.44 113 PHE A CA 1
ATOM 959 C C . PHE A 1 113 ? 20.042 -0.235 4.288 1.00 69.44 113 PHE A C 1
ATOM 961 O O . PHE A 1 113 ? 20.973 0.080 5.037 1.00 69.44 113 PHE A O 1
ATOM 968 N N . SER A 1 114 ? 19.687 -1.510 4.107 1.00 68.94 114 SER A N 1
ATOM 969 C CA . SER A 1 114 ? 20.327 -2.635 4.800 1.00 68.94 114 SER A CA 1
ATOM 970 C C . SER A 1 114 ? 21.796 -2.816 4.402 1.00 68.94 114 SER A C 1
ATOM 972 O O . SER A 1 114 ? 22.647 -2.972 5.277 1.00 68.94 114 SER A O 1
ATOM 974 N N . ILE A 1 115 ? 22.123 -2.719 3.107 1.00 71.56 115 ILE A N 1
ATOM 975 C CA . ILE A 1 115 ? 23.505 -2.805 2.599 1.00 71.56 115 ILE A CA 1
ATOM 976 C C . ILE A 1 115 ? 24.357 -1.641 3.121 1.00 71.56 115 ILE A C 1
ATOM 978 O O . ILE A 1 115 ? 25.513 -1.828 3.501 1.00 71.56 115 ILE A O 1
ATOM 982 N N . MET A 1 116 ? 23.810 -0.424 3.178 1.00 69.00 116 MET A N 1
ATOM 983 C CA . MET A 1 116 ? 24.532 0.709 3.763 1.00 69.00 116 MET A CA 1
ATOM 984 C C . MET A 1 116 ? 24.804 0.500 5.256 1.00 69.00 116 MET A C 1
ATOM 986 O O . MET A 1 116 ? 25.880 0.861 5.741 1.00 69.00 116 MET A O 1
ATOM 990 N N . ARG A 1 117 ? 23.865 -0.107 5.991 1.00 70.31 117 ARG A N 1
ATOM 991 C CA . ARG A 1 117 ? 24.032 -0.411 7.417 1.00 70.31 117 ARG A CA 1
ATOM 992 C C . ARG A 1 117 ? 25.118 -1.463 7.656 1.00 70.31 117 ARG A C 1
ATOM 994 O O . ARG A 1 117 ? 25.951 -1.255 8.537 1.00 70.31 117 ARG A O 1
ATOM 1001 N N . THR A 1 118 ? 25.162 -2.527 6.854 1.00 70.25 118 THR A N 1
ATOM 1002 C CA . THR A 1 118 ? 26.192 -3.577 6.967 1.00 70.25 118 THR A CA 1
ATOM 1003 C C . THR A 1 118 ? 27.574 -3.093 6.535 1.00 70.25 118 THR A C 1
ATOM 1005 O O . THR A 1 118 ? 28.569 -3.402 7.189 1.00 70.25 118 THR A O 1
ATOM 1008 N N . ARG A 1 119 ? 27.667 -2.251 5.497 1.00 70.88 119 ARG A N 1
ATOM 1009 C CA . ARG A 1 119 ? 28.937 -1.602 5.129 1.00 70.88 119 ARG A CA 1
ATOM 1010 C C . ARG A 1 119 ? 29.474 -0.730 6.264 1.00 70.88 119 ARG A C 1
ATOM 1012 O O . ARG A 1 119 ? 30.651 -0.832 6.590 1.00 70.88 119 ARG A O 1
ATOM 1019 N N . LYS A 1 120 ? 28.618 0.069 6.916 1.00 70.38 120 LYS A N 1
ATOM 1020 C CA . LYS A 1 120 ? 29.010 0.891 8.077 1.00 70.38 120 LYS A CA 1
ATOM 1021 C C . LYS A 1 120 ? 29.445 0.059 9.290 1.00 70.38 120 LYS A C 1
ATOM 1023 O O . LYS A 1 120 ? 30.289 0.518 10.055 1.00 70.38 120 LYS A O 1
ATOM 1028 N N . SER A 1 121 ? 28.877 -1.129 9.509 1.00 70.88 121 SER A N 1
ATOM 1029 C CA . SER A 1 121 ? 29.333 -2.011 10.592 1.00 70.88 121 SER A CA 1
ATOM 1030 C C . SER A 1 121 ? 30.663 -2.681 10.255 1.00 70.88 121 SER A C 1
ATOM 1032 O O . SER A 1 121 ? 31.548 -2.711 11.104 1.00 70.88 121 SER A O 1
ATOM 1034 N N . LEU A 1 122 ? 30.843 -3.149 9.016 1.00 70.50 122 LEU A N 1
ATOM 1035 C CA . LEU A 1 122 ? 32.093 -3.767 8.565 1.00 70.50 122 LEU A CA 1
ATOM 1036 C C . LEU A 1 122 ? 33.271 -2.788 8.613 1.00 70.50 122 LEU A C 1
ATOM 1038 O O . LEU A 1 122 ? 34.341 -3.157 9.091 1.00 70.50 122 LEU A O 1
ATOM 1042 N N . THR A 1 123 ? 33.074 -1.528 8.214 1.00 70.44 123 THR A N 1
ATOM 1043 C CA . THR A 1 123 ? 34.126 -0.502 8.320 1.00 70.44 123 THR A CA 1
ATOM 1044 C C . THR A 1 123 ? 34.475 -0.168 9.769 1.00 70.44 123 THR A C 1
ATOM 1046 O O . THR A 1 123 ? 35.640 0.038 10.091 1.00 70.44 123 THR A O 1
ATOM 1049 N N . LYS A 1 124 ? 33.501 -0.159 10.688 1.00 73.00 124 LYS A N 1
ATOM 1050 C CA . LYS A 1 124 ? 33.788 0.005 12.123 1.00 73.00 124 LYS A CA 1
ATOM 1051 C C . LYS A 1 124 ? 34.590 -1.170 12.686 1.00 73.00 124 LYS A C 1
ATOM 1053 O O . LYS A 1 124 ? 35.508 -0.954 13.474 1.00 73.00 124 LYS A O 1
ATOM 1058 N N . VAL A 1 125 ? 34.266 -2.399 12.281 1.00 73.12 125 VAL A N 1
ATOM 1059 C CA . VAL A 1 125 ? 34.998 -3.603 12.702 1.00 73.12 125 VAL A CA 1
ATOM 1060 C C . VAL A 1 125 ? 36.428 -3.588 12.162 1.00 73.12 125 VAL A C 1
ATOM 1062 O O . VAL A 1 125 ? 37.353 -3.827 12.936 1.00 73.12 125 VAL A O 1
ATOM 1065 N N . SER A 1 126 ? 36.637 -3.233 10.890 1.00 69.19 126 SER A N 1
ATOM 1066 C CA . SER A 1 126 ? 37.984 -3.164 10.307 1.00 69.19 126 SER A CA 1
ATOM 1067 C C . SER A 1 126 ? 38.852 -2.089 10.967 1.00 69.19 126 SER A C 1
ATOM 1069 O O . SER A 1 126 ? 39.995 -2.364 11.329 1.00 69.19 126 SER A O 1
ATOM 1071 N N . VAL A 1 127 ? 38.300 -0.898 11.228 1.00 70.69 127 VAL A N 1
ATOM 1072 C CA . VAL A 1 127 ? 39.008 0.180 11.943 1.00 70.69 127 VAL A CA 1
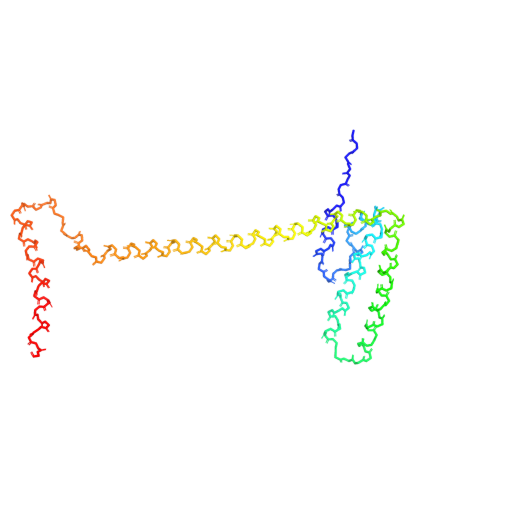ATOM 1073 C C . VAL A 1 127 ? 39.375 -0.246 13.367 1.00 70.69 127 VAL A C 1
ATOM 1075 O O . VAL A 1 127 ? 40.488 0.012 13.826 1.00 70.69 127 VAL A O 1
ATOM 1078 N N . ASN A 1 128 ? 38.474 -0.928 14.076 1.00 69.31 128 ASN A N 1
ATOM 1079 C CA . ASN A 1 128 ? 38.742 -1.400 15.434 1.00 69.31 128 ASN A CA 1
ATOM 1080 C C . ASN A 1 128 ? 39.771 -2.539 15.467 1.00 69.31 128 ASN A C 1
ATOM 1082 O O . ASN A 1 128 ? 40.615 -2.563 16.363 1.00 69.31 128 ASN A O 1
ATOM 1086 N N . ALA A 1 129 ? 39.746 -3.445 14.487 1.00 66.00 129 ALA A N 1
ATOM 1087 C CA . ALA A 1 129 ? 40.759 -4.486 14.333 1.00 66.00 129 ALA A CA 1
ATOM 1088 C C . ALA A 1 129 ? 42.142 -3.877 14.048 1.00 66.00 129 ALA A C 1
ATOM 1090 O O . ALA A 1 129 ? 43.116 -4.225 14.712 1.00 66.00 129 ALA A O 1
ATOM 1091 N N . GLN A 1 130 ? 42.224 -2.889 13.151 1.00 67.00 130 GLN A N 1
ATOM 1092 C CA . GLN A 1 130 ? 43.477 -2.200 12.834 1.00 67.00 130 GLN A CA 1
ATOM 1093 C C . GLN A 1 130 ? 44.037 -1.426 14.039 1.00 67.00 130 GLN A C 1
ATOM 1095 O O . GLN A 1 130 ? 45.241 -1.463 14.293 1.00 67.00 130 GLN A O 1
ATOM 1100 N N . LYS A 1 131 ? 43.175 -0.769 14.829 1.00 65.31 131 LYS A N 1
ATOM 1101 C CA . LYS A 1 131 ? 43.576 -0.108 16.084 1.00 65.31 131 LYS A CA 1
ATOM 1102 C C . LYS A 1 131 ? 44.110 -1.101 17.120 1.00 65.31 131 LYS A C 1
ATOM 1104 O O . LYS A 1 131 ? 45.118 -0.813 17.759 1.00 65.31 131 LYS A O 1
ATOM 1109 N N . ARG A 1 132 ? 43.473 -2.270 17.269 1.00 60.00 132 ARG A N 1
ATOM 1110 C CA . ARG A 1 132 ? 43.928 -3.331 18.187 1.00 60.00 132 ARG A CA 1
ATOM 1111 C C . ARG A 1 132 ? 45.278 -3.918 17.774 1.00 60.00 132 ARG A C 1
ATOM 1113 O O . ARG A 1 132 ? 46.129 -4.099 18.637 1.00 60.00 132 ARG A O 1
ATOM 1120 N N . LEU A 1 133 ? 45.495 -4.142 16.478 1.00 59.31 133 LEU A N 1
ATOM 1121 C CA . LEU A 1 133 ? 46.777 -4.625 15.951 1.00 59.31 133 LEU A CA 1
ATOM 1122 C C . LEU A 1 133 ? 47.909 -3.613 16.173 1.00 59.31 133 LEU A C 1
ATOM 1124 O O . LEU A 1 133 ? 48.982 -3.984 16.640 1.00 59.31 133 LEU A O 1
ATOM 1128 N N . ARG A 1 134 ? 47.664 -2.320 15.916 1.00 58.09 134 ARG A N 1
ATOM 1129 C CA . ARG A 1 134 ? 48.651 -1.266 16.210 1.00 58.09 134 ARG A CA 1
ATOM 1130 C C . ARG A 1 134 ? 48.978 -1.201 17.703 1.00 58.09 134 ARG A C 1
ATOM 1132 O O . ARG A 1 134 ? 50.145 -1.160 18.071 1.00 58.09 134 ARG A O 1
ATOM 1139 N N . ALA A 1 135 ? 47.965 -1.259 18.568 1.00 57.62 135 ALA A N 1
ATOM 1140 C CA . ALA A 1 135 ? 48.165 -1.231 20.016 1.00 57.62 135 ALA A CA 1
ATOM 1141 C C . ALA A 1 135 ? 48.951 -2.445 20.552 1.00 57.62 135 ALA A C 1
ATOM 1143 O O . ALA A 1 135 ? 49.682 -2.296 21.530 1.00 57.62 135 ALA A O 1
ATOM 1144 N N . SER A 1 136 ? 48.834 -3.629 19.932 1.00 53.97 136 SER A N 1
ATOM 1145 C CA . SER A 1 136 ? 49.606 -4.808 20.353 1.00 53.97 136 SER A CA 1
ATOM 1146 C C . SER A 1 136 ? 51.055 -4.771 19.861 1.00 53.97 136 SER A C 1
ATOM 1148 O O . SER A 1 136 ? 51.945 -5.197 20.592 1.00 53.97 136 SER A O 1
ATOM 1150 N N . ALA A 1 137 ? 51.318 -4.217 18.672 1.00 53.16 137 ALA A N 1
ATOM 1151 C CA . ALA A 1 137 ? 52.675 -4.073 18.139 1.00 53.16 137 ALA A CA 1
ATOM 1152 C C . ALA A 1 137 ? 53.560 -3.169 19.021 1.00 53.16 137 ALA A C 1
ATOM 1154 O O . ALA A 1 137 ? 54.738 -3.452 19.212 1.00 53.16 137 ALA A O 1
ATOM 1155 N N . HIS A 1 138 ? 52.982 -2.130 19.633 1.00 52.09 138 HIS A N 1
ATOM 1156 C CA . HIS A 1 138 ? 53.706 -1.211 20.521 1.00 52.09 138 HIS A CA 1
ATOM 1157 C C . HIS A 1 138 ? 54.028 -1.774 21.917 1.00 52.09 138 HIS A C 1
ATOM 1159 O O . HIS A 1 138 ? 54.783 -1.144 22.649 1.00 52.09 138 HIS A O 1
ATOM 1165 N N . ARG A 1 139 ? 53.469 -2.928 22.317 1.00 52.91 139 ARG A N 1
ATOM 1166 C CA . ARG A 1 139 ? 53.698 -3.511 23.656 1.00 52.91 139 ARG A CA 1
ATOM 1167 C C . ARG A 1 139 ? 54.850 -4.516 23.723 1.00 52.91 139 ARG A C 1
ATOM 1169 O O . ARG A 1 139 ? 55.358 -4.749 24.812 1.00 52.91 139 ARG A O 1
ATOM 1176 N N . ASN A 1 140 ? 55.261 -5.083 22.588 1.00 54.91 140 ASN A N 1
ATOM 1177 C CA . ASN A 1 140 ? 56.248 -6.171 22.536 1.00 54.91 140 ASN A CA 1
ATOM 1178 C C . ASN A 1 140 ? 57.593 -5.758 21.920 1.00 54.91 140 ASN A C 1
ATOM 1180 O O . ASN A 1 140 ? 58.449 -6.611 21.699 1.00 54.91 140 ASN A O 1
ATOM 1184 N N . LEU A 1 141 ? 57.780 -4.473 21.620 1.00 55.59 141 LEU A N 1
ATOM 1185 C CA . LEU A 1 141 ? 59.041 -3.949 21.105 1.00 55.59 141 LEU A CA 1
ATOM 1186 C C . LEU A 1 141 ? 59.772 -3.197 22.222 1.00 55.59 141 LEU A C 1
ATOM 1188 O O . LEU A 1 141 ? 59.116 -2.488 22.993 1.00 55.59 141 LEU A O 1
ATOM 1192 N N . PRO A 1 142 ? 61.108 -3.333 22.333 1.00 55.09 142 PRO A N 1
ATOM 1193 C CA . PRO A 1 142 ? 61.873 -2.481 23.230 1.00 55.09 142 PRO A CA 1
ATOM 1194 C C . PRO A 1 142 ? 61.616 -1.006 22.863 1.00 55.09 142 PRO A C 1
ATOM 1196 O O . PRO A 1 142 ? 61.400 -0.704 21.684 1.00 55.09 142 PRO A O 1
ATOM 1199 N N . PRO A 1 143 ? 61.585 -0.089 23.849 1.00 56.03 143 PRO A N 1
ATOM 1200 C CA . PRO A 1 143 ? 61.294 1.315 23.593 1.00 56.03 143 PRO A CA 1
ATOM 1201 C C . PRO A 1 143 ? 62.202 1.868 22.481 1.00 56.03 143 PRO A C 1
ATOM 1203 O O . PRO A 1 143 ? 63.392 1.544 22.468 1.00 56.03 143 PRO A O 1
ATOM 1206 N N . PRO A 1 144 ? 61.691 2.733 21.583 1.00 54.38 144 PRO A N 1
ATOM 1207 C CA . PRO A 1 144 ? 62.426 3.278 20.435 1.00 54.38 144 PRO A CA 1
ATOM 1208 C C . PRO A 1 144 ? 63.451 4.354 20.850 1.00 54.38 144 PRO A C 1
ATOM 1210 O O . PRO A 1 144 ? 63.657 5.329 20.142 1.00 54.38 144 PRO A O 1
ATOM 1213 N N . ILE A 1 145 ? 64.048 4.209 22.035 1.00 52.34 145 ILE A N 1
ATOM 1214 C CA . ILE A 1 145 ? 64.984 5.161 22.647 1.00 52.34 145 ILE A CA 1
ATOM 1215 C C . ILE A 1 145 ? 66.438 4.681 22.463 1.00 52.34 145 ILE A C 1
ATOM 1217 O O . ILE A 1 145 ? 67.374 5.436 22.696 1.00 52.34 145 ILE A O 1
ATOM 1221 N N . PHE A 1 146 ? 66.653 3.449 21.990 1.00 53.06 146 PHE A N 1
ATOM 1222 C CA . PHE A 1 146 ? 67.967 3.022 21.517 1.00 53.06 146 PHE A CA 1
ATOM 1223 C C . PHE A 1 146 ? 68.061 3.296 20.024 1.00 53.06 146 PHE A C 1
ATOM 1225 O O . PHE A 1 146 ? 67.584 2.502 19.212 1.00 53.06 146 PHE A O 1
ATOM 1232 N N . ASP A 1 147 ? 68.682 4.411 19.658 1.00 57.22 147 ASP A N 1
ATOM 1233 C CA . ASP A 1 147 ? 69.127 4.618 18.286 1.00 57.22 147 ASP A CA 1
ATOM 1234 C C . ASP A 1 147 ? 70.316 3.674 18.039 1.00 57.22 147 ASP A C 1
ATOM 1236 O O . ASP A 1 147 ? 71.483 4.020 18.184 1.00 57.22 147 ASP A O 1
ATOM 1240 N N . LEU A 1 148 ? 70.023 2.398 17.771 1.00 58.16 148 LEU A N 1
ATOM 1241 C CA . LEU A 1 148 ? 71.018 1.320 17.671 1.00 58.16 148 LEU A CA 1
ATOM 1242 C C . LEU A 1 148 ? 72.004 1.517 16.512 1.00 58.16 148 LEU A C 1
ATOM 1244 O O . LEU A 1 148 ? 72.940 0.733 16.368 1.00 58.16 148 LEU A O 1
ATOM 1248 N N . ASN A 1 149 ? 71.798 2.532 15.677 1.00 58.34 149 ASN A N 1
ATOM 1249 C CA . ASN A 1 149 ? 72.674 2.879 14.568 1.00 58.34 149 ASN A CA 1
ATOM 1250 C C . ASN A 1 149 ? 73.827 3.805 14.975 1.00 58.34 149 ASN A C 1
ATOM 1252 O O . ASN A 1 149 ? 74.794 3.887 14.227 1.00 58.34 149 ASN A O 1
ATOM 1256 N N . SER A 1 150 ? 73.757 4.461 16.139 1.00 62.22 150 SER A N 1
ATOM 1257 C CA . SER A 1 150 ? 74.811 5.364 16.628 1.00 62.22 150 SER A CA 1
ATOM 1258 C C . SER A 1 150 ? 75.799 4.710 17.603 1.00 62.22 150 SER A C 1
ATOM 1260 O O . SER A 1 150 ? 76.824 5.306 17.911 1.00 62.22 150 SER A O 1
ATOM 1262 N N . LEU A 1 151 ? 75.513 3.489 18.066 1.00 61.66 151 LEU A N 1
ATOM 1263 C CA . LEU A 1 151 ? 76.343 2.736 19.017 1.00 61.66 151 LEU A CA 1
ATOM 1264 C C . LEU A 1 151 ? 77.305 1.778 18.303 1.00 61.66 151 LEU A C 1
ATOM 1266 O O . LEU A 1 151 ? 76.961 1.207 17.262 1.00 61.66 151 LEU A O 1
ATOM 1270 N N . ASP A 1 152 ? 78.469 1.527 18.900 1.00 69.81 152 ASP A N 1
ATOM 1271 C CA . ASP A 1 152 ? 79.399 0.497 18.423 1.00 69.81 152 ASP A CA 1
ATOM 1272 C C . ASP A 1 152 ? 78.890 -0.925 18.765 1.00 69.81 152 ASP A C 1
ATOM 1274 O O . ASP A 1 152 ? 78.070 -1.130 19.665 1.00 69.81 152 ASP A O 1
ATOM 1278 N N . MET A 1 153 ? 79.339 -1.954 18.040 1.00 67.06 153 MET A N 1
ATOM 1279 C CA . MET A 1 153 ? 78.842 -3.335 18.175 1.00 67.06 153 MET A CA 1
ATOM 1280 C C . MET A 1 153 ? 79.044 -3.914 19.586 1.00 67.06 153 MET A C 1
ATOM 1282 O O . MET A 1 153 ? 78.199 -4.677 20.067 1.00 67.06 153 MET A O 1
ATOM 1286 N N . ALA A 1 154 ? 80.114 -3.517 20.282 1.00 68.94 154 ALA A N 1
ATOM 1287 C CA . ALA A 1 154 ? 80.353 -3.895 21.675 1.00 68.94 154 ALA A CA 1
ATOM 1288 C C . ALA A 1 154 ? 79.320 -3.269 22.634 1.00 68.94 154 ALA A C 1
ATOM 1290 O O . ALA A 1 154 ? 78.796 -3.947 23.527 1.00 68.94 154 ALA A O 1
ATOM 1291 N N . GLU A 1 155 ? 78.962 -2.006 22.402 1.00 63.72 155 GLU A N 1
ATOM 1292 C CA . GLU A 1 155 ? 78.003 -1.245 23.207 1.00 63.72 155 GLU A CA 1
ATOM 1293 C C . GLU A 1 155 ? 76.571 -1.747 23.000 1.00 63.72 155 GLU A C 1
ATOM 1295 O O . GLU A 1 155 ? 75.817 -1.888 23.965 1.00 63.72 155 GLU A O 1
ATOM 1300 N N . LYS A 1 156 ? 76.213 -2.144 21.770 1.00 68.50 156 LYS A N 1
ATOM 1301 C CA . LYS A 1 156 ? 74.931 -2.813 21.476 1.00 68.50 156 LYS A CA 1
ATOM 1302 C C . LYS A 1 156 ? 74.786 -4.113 22.259 1.00 68.50 156 LYS A C 1
ATOM 1304 O O . LYS A 1 156 ? 73.733 -4.386 22.840 1.00 68.50 156 LYS A O 1
ATOM 1309 N N . GLY A 1 157 ? 75.857 -4.908 22.310 1.00 68.81 157 GLY A N 1
ATOM 1310 C CA . GLY A 1 157 ? 75.894 -6.146 23.083 1.00 68.81 157 GLY A CA 1
ATOM 1311 C C . GLY A 1 157 ? 75.748 -5.912 24.590 1.00 68.81 157 GLY A C 1
ATOM 1312 O O . GLY A 1 157 ? 75.126 -6.724 25.276 1.00 68.81 157 GLY A O 1
ATOM 1313 N N . LEU A 1 158 ? 76.294 -4.812 25.116 1.00 73.31 158 LEU A N 1
ATOM 1314 C CA . LEU A 1 158 ? 76.157 -4.413 26.520 1.00 73.31 158 LEU A CA 1
ATOM 1315 C C . LEU A 1 158 ? 74.747 -3.913 26.841 1.00 73.31 158 LEU A C 1
ATOM 1317 O O . LEU A 1 158 ? 74.141 -4.410 27.789 1.00 73.31 158 LEU A O 1
ATOM 1321 N N . ALA A 1 159 ? 74.190 -3.023 26.020 1.00 69.25 159 ALA A N 1
ATOM 1322 C CA . ALA A 1 159 ? 72.842 -2.488 26.198 1.00 69.25 159 ALA A CA 1
ATOM 1323 C C . ALA A 1 159 ? 71.776 -3.595 26.150 1.00 69.25 159 ALA A C 1
ATOM 1325 O O . ALA A 1 159 ? 70.892 -3.653 27.008 1.00 69.25 159 ALA A O 1
ATOM 1326 N N . LEU A 1 160 ? 71.899 -4.537 25.205 1.00 72.56 160 LEU A N 1
ATOM 1327 C CA . LEU A 1 160 ? 70.994 -5.684 25.105 1.00 72.56 160 LEU A CA 1
ATOM 1328 C C . LEU A 1 160 ? 71.110 -6.600 26.330 1.00 72.56 160 LEU A C 1
ATOM 1330 O O . LEU A 1 160 ? 70.098 -7.003 26.906 1.00 72.56 160 LEU A O 1
ATOM 1334 N N . ARG A 1 161 ? 72.339 -6.899 26.773 1.00 72.25 161 ARG A N 1
ATOM 1335 C CA . ARG A 1 161 ? 72.574 -7.685 27.994 1.00 72.25 161 ARG A CA 1
ATOM 1336 C C . ARG A 1 161 ? 72.030 -6.983 29.231 1.00 72.25 161 ARG A C 1
ATOM 1338 O O . ARG A 1 161 ? 71.468 -7.645 30.102 1.00 72.25 161 ARG A O 1
ATOM 1345 N N . GLU A 1 162 ? 72.149 -5.663 29.314 1.00 72.56 162 GLU A N 1
ATOM 1346 C CA . GLU A 1 162 ? 71.638 -4.890 30.437 1.00 72.56 162 GLU A CA 1
ATOM 1347 C C . GLU A 1 162 ? 70.106 -4.843 30.453 1.00 72.56 162 GLU A C 1
ATOM 1349 O O . GLU A 1 162 ? 69.509 -5.025 31.516 1.00 72.56 162 GLU A O 1
ATOM 1354 N N . TRP A 1 163 ? 69.466 -4.704 29.290 1.00 72.94 163 TRP A N 1
ATOM 1355 C CA . TRP A 1 163 ? 68.013 -4.799 29.146 1.00 72.94 163 TRP A CA 1
ATOM 1356 C C . TRP A 1 163 ? 67.495 -6.185 29.560 1.00 72.94 163 TRP A C 1
ATOM 1358 O O . TRP A 1 163 ? 66.613 -6.281 30.417 1.00 72.94 163 TRP A O 1
ATOM 1368 N N . ILE A 1 164 ? 68.116 -7.263 29.060 1.00 73.75 164 ILE A N 1
ATOM 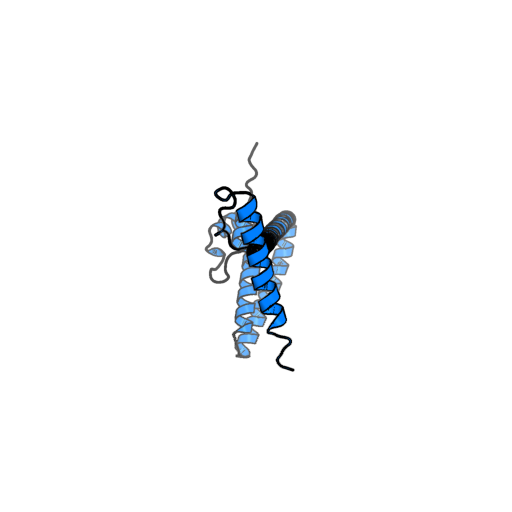1369 C CA . ILE A 1 164 ? 67.799 -8.645 29.464 1.00 73.75 164 ILE A CA 1
ATOM 1370 C C . ILE A 1 164 ? 67.997 -8.821 30.976 1.00 73.75 164 ILE A C 1
ATOM 1372 O O . ILE A 1 164 ? 67.159 -9.425 31.645 1.00 73.75 164 ILE A O 1
ATOM 1376 N N . ARG A 1 165 ? 69.078 -8.274 31.546 1.00 70.94 165 ARG A N 1
ATOM 1377 C CA . ARG A 1 165 ? 69.372 -8.356 32.985 1.00 70.94 165 ARG A CA 1
ATOM 1378 C C . ARG A 1 165 ? 68.335 -7.614 33.829 1.00 70.94 165 ARG A C 1
ATOM 1380 O O . ARG A 1 165 ? 67.932 -8.138 34.864 1.00 70.94 165 ARG A O 1
ATOM 1387 N N . ARG A 1 166 ? 67.886 -6.424 33.415 1.00 67.50 166 ARG A N 1
ATOM 1388 C CA . ARG A 1 166 ? 66.838 -5.660 34.118 1.00 67.50 166 ARG A CA 1
ATOM 1389 C C . ARG A 1 166 ? 65.488 -6.384 34.063 1.00 67.50 166 ARG A C 1
ATOM 1391 O O . ARG A 1 166 ? 64.828 -6.488 35.094 1.00 67.50 166 ARG A O 1
ATOM 1398 N N . HIS A 1 167 ? 65.140 -6.981 32.922 1.00 62.12 167 HIS A N 1
ATOM 1399 C CA . HIS A 1 167 ? 63.916 -7.779 32.785 1.00 62.12 167 HIS A CA 1
ATOM 1400 C C . HIS A 1 167 ? 63.971 -9.130 33.522 1.00 62.12 167 HIS A C 1
ATOM 1402 O O . HIS A 1 167 ? 62.957 -9.560 34.075 1.00 62.12 167 HIS A O 1
ATOM 1408 N N . ARG A 1 168 ? 65.146 -9.772 33.622 1.00 62.47 168 ARG A N 1
ATOM 1409 C CA . ARG A 1 168 ? 65.349 -10.967 34.466 1.00 62.47 168 ARG A CA 1
ATOM 1410 C C . ARG A 1 168 ? 65.329 -10.653 35.966 1.00 62.47 168 ARG A C 1
ATOM 1412 O O . ARG A 1 168 ? 64.780 -11.429 36.737 1.00 62.47 168 ARG A O 1
ATOM 1419 N N . LYS A 1 169 ? 65.865 -9.504 36.397 1.00 57.09 169 LYS A N 1
ATOM 1420 C CA . LYS A 1 169 ? 65.790 -9.073 37.807 1.00 57.09 169 LYS A CA 1
ATOM 1421 C C . LYS A 1 169 ? 64.365 -8.715 38.241 1.00 57.09 169 LYS A C 1
ATOM 1423 O O . LYS A 1 169 ? 63.982 -9.036 39.358 1.00 57.09 169 LYS A O 1
ATOM 1428 N N . GLN A 1 170 ? 63.556 -8.119 37.363 1.00 53.50 170 GLN A N 1
ATOM 1429 C CA . GLN A 1 170 ? 62.129 -7.901 37.643 1.00 53.50 170 GLN A CA 1
ATOM 1430 C C . GLN A 1 170 ? 61.334 -9.207 37.787 1.00 53.50 170 GLN A C 1
ATOM 1432 O O . GLN A 1 170 ? 60.339 -9.223 38.501 1.00 53.50 170 GLN A O 1
ATOM 1437 N N . SER A 1 171 ? 61.778 -10.300 37.161 1.00 49.72 171 SER A N 1
ATOM 1438 C CA . SER A 1 171 ? 61.153 -11.621 37.311 1.00 49.72 171 SER A CA 1
ATOM 1439 C C . SER A 1 171 ? 61.687 -12.417 38.511 1.00 49.72 171 SER A C 1
ATOM 1441 O O . SER A 1 171 ? 60.954 -13.244 39.037 1.00 49.72 171 SER A O 1
ATOM 1443 N N . SER A 1 172 ? 62.900 -12.140 39.009 1.00 50.25 172 SER A N 1
ATOM 1444 C CA . SER A 1 172 ? 63.462 -12.816 40.193 1.00 50.25 172 SER A CA 1
ATOM 1445 C C . SER A 1 172 ? 63.155 -12.132 41.534 1.00 50.25 172 SER A C 1
ATOM 1447 O O . SER A 1 172 ? 63.200 -12.791 42.566 1.00 50.25 172 SER A O 1
ATOM 1449 N N . VAL A 1 173 ? 62.813 -10.836 41.557 1.00 48.47 173 VAL A N 1
ATOM 1450 C CA . VAL A 1 173 ? 62.341 -10.147 42.786 1.00 48.47 173 VAL A CA 1
ATOM 1451 C C . VAL A 1 173 ? 60.933 -10.615 43.198 1.00 48.47 173 VAL A C 1
ATOM 1453 O O . VAL A 1 173 ? 60.552 -10.481 44.355 1.00 48.47 173 VAL A O 1
ATOM 1456 N N . VAL A 1 174 ? 60.190 -11.259 42.294 1.00 50.69 174 VAL A N 1
ATOM 1457 C CA . VAL A 1 174 ? 58.870 -11.854 42.576 1.00 50.69 174 VAL A CA 1
ATOM 1458 C C . VAL A 1 174 ? 58.976 -13.260 43.207 1.00 50.69 174 VAL A C 1
ATOM 1460 O O . VAL A 1 174 ? 57.975 -13.787 43.674 1.00 50.69 174 VAL A O 1
ATOM 1463 N N . SER A 1 175 ? 60.174 -13.858 43.304 1.00 48.62 175 SER A N 1
ATOM 1464 C CA . SER A 1 175 ? 60.377 -15.212 43.867 1.00 48.62 175 SER A CA 1
ATOM 1465 C C . SER A 1 175 ? 61.220 -15.267 45.152 1.00 48.62 175 SER A C 1
ATOM 1467 O O . SER A 1 175 ? 61.645 -16.345 45.542 1.00 48.62 175 SER A O 1
ATOM 1469 N N . SER A 1 176 ? 61.458 -14.133 45.824 1.00 44.88 176 SER A N 1
ATOM 1470 C CA . SER A 1 176 ? 62.107 -14.071 47.156 1.00 44.88 176 SER A CA 1
ATOM 1471 C C . SER A 1 176 ? 61.210 -13.419 48.222 1.00 44.88 176 SER A C 1
ATOM 1473 O O . SER A 1 176 ? 61.692 -12.888 49.222 1.00 44.88 176 SER A O 1
ATOM 1475 N N . VAL A 1 177 ? 59.898 -13.453 47.998 1.00 49.19 177 VAL A N 1
ATOM 1476 C CA . VAL A 1 177 ? 58.872 -13.252 49.025 1.00 49.19 177 VAL A CA 1
ATOM 1477 C C . VAL A 1 177 ? 57.873 -14.386 48.836 1.00 49.19 177 VAL A C 1
ATOM 1479 O O . VAL A 1 177 ? 56.853 -14.173 48.198 1.00 49.19 177 VAL A O 1
ATOM 1482 N N . TYR A 1 178 ? 58.264 -15.595 49.239 1.00 40.03 178 TYR A N 1
ATOM 1483 C CA . TYR A 1 178 ? 57.449 -16.715 49.735 1.00 40.03 178 TYR A CA 1
ATOM 1484 C C . TYR A 1 178 ? 58.389 -17.858 50.120 1.00 40.03 178 TYR A C 1
ATOM 1486 O O . TYR A 1 178 ? 59.276 -18.180 49.298 1.00 40.03 178 TYR A O 1
#

Secondary structure (DSSP, 8-state):
-------HHHHHHHHH--TTS-GGGSHHHHHHHHH-HHHHHHHHHHHHHHHHHHHHHH---HHHHHHHHHHHHHHHHHHHHHHHHHHHTSHHHHHHHHHHHHHHHHHHHHHHHHHHHHHHHHHHHHHHHHHHHHHHHTTSS--TT--TTSS-HHHHHHHHHHHHHHHHHHHHGGGS--

Radius of gyration: 36.69 Å; chains: 1; bounding box: 101×35×82 Å

pLDDT: mean 78.82, std 15.61, range [38.47, 96.56]

Sequence (178 aa):
MKRKTDYYPYYKKLTKMTLEKPPEEADEYKVLFQNYPCIAESIKLKTEMKRLNEKMKSVKDRPTKFQIKREMNKIKAMLKREGILKQLHGESKQEKVFKRRFRIDSMKEHVSFSIMRTRKSLTKVSVNAQKRLRASAHRNLPPPIFDLNSLDMAEKGLALREWIRRHRKQSSVVSSVY

Foldseek 3Di:
DPPPDDLLVLVLCLLPDDLPDQSVPDPSLVVCCVPPVLSSVLSRLVSVLVVLVVVLVPDPDDVVNVVSVVVNVVSVVVNVVSVVVCVVVVVVVVVVVSVVVSVVVVVVVVVVVVVVVVVVVVVVVVVVVVVVVVVVVVPPDDPPPPPVVVDDPVVNVVVVVVVVVVVVVVVVVVVPPD